Protein AF-A0A7S0VVC3-F1 (afdb_monomer_lite)

Structure (mmCIF, N/CA/C/O backbone):
data_AF-A0A7S0VVC3-F1
#
_entry.id   AF-A0A7S0VVC3-F1
#
loop_
_atom_site.group_PDB
_atom_site.id
_atom_site.type_symbol
_atom_site.label_atom_id
_atom_site.label_alt_id
_atom_site.label_comp_id
_atom_site.label_asym_id
_atom_site.label_entity_id
_atom_site.label_seq_id
_atom_site.pdbx_PDB_ins_code
_atom_site.Cartn_x
_atom_site.Cartn_y
_atom_site.Cartn_z
_atom_site.occupancy
_atom_site.B_iso_or_equiv
_atom_site.auth_seq_id
_atom_site.auth_comp_id
_atom_site.auth_asym_id
_atom_site.auth_atom_id
_atom_site.pdbx_PDB_model_num
ATOM 1 N N . ALA A 1 1 ? 4.075 -1.154 7.445 1.00 85.62 1 ALA A N 1
ATOM 2 C CA . ALA A 1 1 ? 3.299 -2.174 6.706 1.00 85.62 1 ALA A CA 1
ATOM 3 C C . ALA A 1 1 ? 3.634 -2.077 5.225 1.00 85.62 1 ALA A C 1
ATOM 5 O O . ALA A 1 1 ? 3.969 -0.985 4.791 1.00 85.62 1 ALA A O 1
ATOM 6 N N . TYR A 1 2 ? 3.551 -3.158 4.447 1.00 91.44 2 TYR A N 1
ATOM 7 C CA . TYR A 1 2 ? 3.540 -3.030 2.983 1.00 91.44 2 TYR A CA 1
ATOM 8 C C . TYR A 1 2 ? 2.117 -2.742 2.507 1.00 91.44 2 TYR A C 1
ATOM 10 O O . TYR A 1 2 ? 1.162 -3.221 3.116 1.00 91.44 2 TYR A O 1
ATOM 18 N N . ALA A 1 3 ? 1.975 -2.004 1.409 1.00 94.31 3 ALA A N 1
ATOM 19 C CA . ALA A 1 3 ? 0.682 -1.657 0.826 1.00 94.31 3 ALA A CA 1
ATOM 20 C C . ALA A 1 3 ? -0.140 -2.882 0.381 1.00 94.31 3 ALA A C 1
ATOM 22 O O . ALA A 1 3 ? -1.354 -2.798 0.277 1.00 94.31 3 ALA A O 1
ATOM 23 N N . ARG A 1 4 ? 0.477 -4.055 0.198 1.00 93.75 4 ARG A N 1
ATOM 24 C CA . ARG A 1 4 ? -0.252 -5.315 -0.041 1.00 93.75 4 ARG A CA 1
ATOM 25 C C . ARG A 1 4 ? -1.008 -5.857 1.185 1.00 93.75 4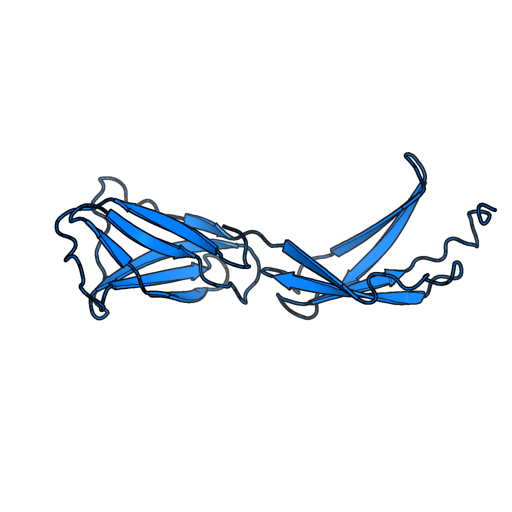 ARG A C 1
ATOM 27 O O . ARG A 1 4 ? -1.708 -6.856 1.071 1.00 93.75 4 ARG A O 1
ATOM 34 N N . GLY A 1 5 ? -0.834 -5.245 2.358 1.00 92.19 5 GLY A N 1
ATOM 35 C CA . GLY A 1 5 ? -1.390 -5.723 3.623 1.00 92.19 5 GLY A CA 1
ATOM 36 C C . GLY A 1 5 ? -0.668 -6.958 4.174 1.00 92.19 5 GLY A C 1
ATOM 37 O O . GLY A 1 5 ? 0.514 -7.192 3.896 1.00 92.19 5 GLY A O 1
ATOM 38 N N . GLY A 1 6 ? -1.384 -7.740 4.985 1.00 85.00 6 GLY A N 1
ATOM 39 C CA . GLY A 1 6 ? -0.929 -9.049 5.476 1.00 85.00 6 GLY A CA 1
ATOM 40 C C . GLY A 1 6 ? -0.057 -9.020 6.734 1.00 85.00 6 GLY A C 1
ATOM 41 O O . GLY A 1 6 ? 0.574 -10.025 7.054 1.00 85.00 6 GLY A O 1
ATOM 42 N N . ILE A 1 7 ? -0.007 -7.889 7.441 1.00 90.50 7 ILE A N 1
ATOM 43 C CA . ILE A 1 7 ? 0.537 -7.829 8.801 1.00 90.50 7 ILE A CA 1
ATOM 44 C C . ILE A 1 7 ? -0.585 -7.503 9.778 1.00 90.50 7 ILE A C 1
ATOM 46 O O . ILE A 1 7 ? -1.427 -6.663 9.467 1.00 90.50 7 ILE A O 1
ATOM 50 N N . ASP A 1 8 ? -0.559 -8.108 10.958 1.00 93.44 8 ASP A N 1
ATOM 51 C CA . ASP A 1 8 ? -1.463 -7.738 12.043 1.00 93.44 8 ASP A CA 1
ATOM 52 C C . ASP A 1 8 ? -0.784 -6.705 12.936 1.00 93.44 8 ASP A C 1
ATOM 54 O O . ASP A 1 8 ? 0.317 -6.924 13.448 1.00 93.44 8 ASP A O 1
ATOM 58 N N . LEU A 1 9 ? -1.438 -5.560 13.112 1.00 92.12 9 LEU A N 1
ATOM 59 C CA . LEU A 1 9 ? -1.052 -4.593 14.126 1.00 92.12 9 LEU A CA 1
ATOM 60 C C . LEU A 1 9 ? -1.692 -4.991 15.449 1.00 92.12 9 LEU A C 1
ATOM 62 O O . LEU A 1 9 ? -2.908 -5.149 15.539 1.00 92.12 9 LEU A O 1
ATOM 66 N N . THR A 1 10 ? -0.868 -5.118 16.480 1.00 93.50 10 THR A N 1
ATOM 67 C CA . THR A 1 10 ? -1.339 -5.378 17.838 1.00 93.50 10 THR A CA 1
ATOM 68 C C . THR A 1 10 ? -1.680 -4.060 18.517 1.00 93.50 10 THR A C 1
ATOM 70 O O . THR A 1 10 ? -0.807 -3.214 18.708 1.00 93.50 10 THR A O 1
ATOM 73 N N . VAL A 1 11 ? -2.940 -3.902 18.908 1.00 91.81 11 VAL A N 1
ATOM 74 C CA . VAL A 1 11 ? -3.417 -2.803 19.744 1.00 91.81 11 VAL A CA 1
ATOM 75 C C . VAL A 1 11 ? -3.557 -3.320 21.171 1.00 91.81 11 VAL A C 1
ATOM 77 O O . VAL A 1 11 ? -4.375 -4.199 21.442 1.00 91.81 11 VAL A O 1
ATOM 80 N N . SER A 1 12 ? -2.750 -2.771 22.075 1.00 91.44 12 SER A N 1
ATOM 81 C CA . SER A 1 12 ? -2.859 -3.023 23.512 1.00 91.44 12 SER A CA 1
ATOM 82 C C . SER A 1 12 ? -3.864 -2.064 24.143 1.00 91.44 12 SER A C 1
ATOM 84 O O . SER A 1 12 ? -3.842 -0.866 23.860 1.00 91.44 12 SER A O 1
ATOM 86 N N . GLY A 1 13 ? -4.734 -2.586 24.998 1.00 90.56 13 GLY A N 1
ATOM 87 C CA . GLY A 1 13 ? -5.785 -1.824 25.663 1.00 90.56 13 GLY A CA 1
ATOM 88 C C . GLY A 1 13 ? -6.274 -2.508 26.935 1.00 90.56 13 GLY A C 1
ATOM 89 O O . GLY A 1 13 ? -5.532 -3.256 27.566 1.00 90.56 13 GLY A O 1
ATOM 90 N N . GLN A 1 14 ? -7.510 -2.204 27.319 1.00 90.06 14 GLN A N 1
ATOM 91 C CA . GLN A 1 14 ? -8.232 -2.796 28.446 1.00 90.06 14 GLN A CA 1
ATOM 92 C C . GLN A 1 14 ? -9.700 -2.976 28.033 1.00 90.06 14 GLN A C 1
ATOM 94 O O . GLN A 1 14 ? -10.205 -2.194 27.222 1.00 90.06 14 GLN A O 1
ATOM 99 N N . ASP A 1 15 ? -10.378 -3.967 28.615 1.00 91.19 15 ASP A N 1
ATOM 100 C CA . ASP A 1 15 ? -11.811 -4.247 28.433 1.00 91.19 15 ASP A CA 1
ATOM 101 C C . ASP A 1 15 ? -12.263 -4.460 26.971 1.00 91.19 15 ASP A C 1
ATOM 103 O O . ASP A 1 15 ? -13.394 -4.140 26.593 1.00 91.19 15 ASP A O 1
ATOM 107 N N . PHE A 1 16 ? -11.411 -5.037 26.119 1.00 94.00 16 PHE A N 1
ATOM 108 C CA . PHE A 1 16 ? -11.867 -5.504 24.811 1.00 94.00 16 PHE A CA 1
ATOM 109 C C . PHE A 1 16 ? -12.814 -6.704 24.957 1.00 94.00 16 PHE A C 1
ATOM 111 O O . PHE A 1 16 ? -12.501 -7.710 25.596 1.00 94.00 16 PHE A O 1
ATOM 118 N N . GLU A 1 17 ? -13.986 -6.621 24.329 1.00 93.88 17 GLU A N 1
ATOM 119 C CA . GLU A 1 17 ? -14.983 -7.689 24.389 1.00 93.88 17 GLU A CA 1
ATOM 120 C C . GLU A 1 17 ? -14.604 -8.839 23.452 1.00 93.88 17 GLU A C 1
ATOM 122 O O . GLU A 1 17 ? -14.713 -8.754 22.228 1.00 93.88 17 GLU A O 1
ATOM 127 N N . VAL A 1 18 ? -14.157 -9.948 24.040 1.00 91.75 18 VAL A N 1
ATOM 128 C CA . VAL A 1 18 ? -13.790 -11.157 23.294 1.00 91.75 18 VAL A CA 1
ATOM 129 C C . VAL A 1 18 ? -14.994 -11.681 22.507 1.00 91.75 18 VAL A C 1
ATOM 131 O O . VAL A 1 18 ? -16.105 -11.755 23.027 1.00 91.75 18 VAL A O 1
ATOM 134 N N . ALA A 1 19 ? -14.753 -12.081 21.255 1.00 85.56 19 ALA A N 1
ATOM 135 C CA . ALA A 1 19 ? -15.766 -12.546 20.302 1.00 85.56 19 ALA A CA 1
ATOM 136 C C . ALA A 1 19 ? -16.820 -11.501 19.882 1.00 85.56 19 ALA A C 1
ATOM 138 O O . ALA A 1 19 ? -17.769 -11.850 19.173 1.00 85.56 19 ALA A O 1
ATOM 139 N N . ALA A 1 20 ? -16.642 -10.226 20.236 1.00 84.38 20 ALA A N 1
ATOM 140 C CA . ALA A 1 20 ? -17.406 -9.152 19.621 1.00 84.38 20 ALA A CA 1
ATOM 141 C C . ALA A 1 20 ? -16.969 -8.972 18.155 1.00 84.38 20 ALA A C 1
ATOM 143 O O . ALA A 1 20 ? -15.780 -8.899 17.842 1.00 84.38 20 ALA A O 1
ATOM 144 N N . GLY A 1 21 ? -17.943 -8.946 17.244 1.00 87.44 21 GLY A N 1
ATOM 145 C CA . GLY A 1 21 ? -17.721 -8.835 15.796 1.00 87.44 21 GLY A CA 1
ATOM 146 C C . GLY A 1 21 ? -17.833 -7.410 15.249 1.00 87.44 21 GLY A C 1
ATOM 147 O O . GLY A 1 21 ? -17.960 -7.240 14.040 1.00 87.44 21 GLY A O 1
ATOM 148 N N . ASP A 1 22 ? -17.863 -6.400 16.118 1.00 95.25 22 ASP A N 1
ATOM 149 C CA . ASP A 1 22 ? -18.147 -4.997 15.793 1.00 95.25 22 ASP A CA 1
ATOM 150 C C . ASP A 1 22 ? -16.931 -4.066 15.944 1.00 95.25 22 ASP A C 1
ATOM 152 O O . ASP A 1 22 ? -17.058 -2.849 15.769 1.00 95.25 22 ASP A O 1
ATOM 156 N N . TYR A 1 23 ? -15.749 -4.626 16.223 1.00 96.31 23 TYR A N 1
ATOM 157 C CA . TYR A 1 23 ? -14.487 -3.893 16.210 1.00 96.31 23 TYR A CA 1
ATOM 158 C C . TYR A 1 23 ? -13.993 -3.688 14.775 1.00 96.31 23 TYR A C 1
ATOM 160 O O . TYR A 1 23 ? -13.884 -4.624 13.983 1.00 96.31 23 TYR A O 1
ATOM 168 N N . THR A 1 24 ? -13.661 -2.447 14.433 1.00 96.69 24 THR A N 1
ATOM 169 C CA . THR A 1 24 ? -13.135 -2.063 13.117 1.00 96.69 24 THR A CA 1
ATOM 170 C C . THR A 1 24 ? -11.882 -1.219 13.290 1.00 96.69 24 THR A C 1
ATOM 172 O O . THR A 1 24 ? -11.836 -0.323 14.130 1.00 96.69 24 THR A O 1
ATOM 175 N N . CYS A 1 25 ? -10.873 -1.477 12.467 1.00 95.12 25 CYS A N 1
ATOM 176 C CA . CYS A 1 25 ? -9.634 -0.716 12.426 1.00 95.12 25 CYS A CA 1
ATOM 177 C C . CYS A 1 25 ? -9.644 0.155 11.169 1.00 95.12 25 CYS A C 1
ATOM 179 O O . CYS A 1 25 ? -9.722 -0.360 10.052 1.00 95.12 25 CYS A O 1
ATOM 181 N N . ARG A 1 26 ? -9.613 1.477 11.345 1.00 95.25 26 ARG A N 1
ATOM 182 C CA . ARG A 1 26 ? -9.585 2.460 10.261 1.00 95.25 26 ARG A CA 1
ATOM 183 C C . ARG A 1 26 ? -8.179 3.014 10.093 1.00 95.25 26 ARG A C 1
ATOM 185 O O . ARG A 1 26 ? -7.559 3.454 11.054 1.00 95.25 26 ARG A O 1
ATOM 192 N N . PHE A 1 27 ? -7.718 3.020 8.854 1.00 95.00 27 PHE A N 1
ATOM 193 C CA . PHE A 1 27 ? -6.404 3.481 8.437 1.00 95.00 27 PHE A CA 1
ATOM 194 C C . PHE A 1 27 ? -6.584 4.681 7.529 1.00 95.00 27 PHE A C 1
ATOM 196 O O . PHE A 1 27 ? -7.176 4.521 6.467 1.00 95.00 27 PHE A O 1
ATOM 203 N N . THR A 1 28 ? -6.086 5.847 7.928 1.00 95.56 28 THR A N 1
ATOM 204 C CA . THR A 1 28 ? -6.251 7.097 7.172 1.00 95.56 28 THR A CA 1
ATOM 205 C C . THR A 1 28 ? -4.889 7.632 6.751 1.00 95.56 28 THR A C 1
ATOM 207 O O . THR A 1 28 ? -4.028 7.849 7.602 1.00 95.56 28 THR A O 1
ATOM 210 N N . GLY A 1 29 ? -4.684 7.844 5.453 1.00 95.00 29 GLY A N 1
ATOM 211 C CA . GLY A 1 29 ? -3.455 8.400 4.899 1.00 95.00 29 GLY A CA 1
ATOM 212 C C . GLY A 1 29 ? -3.261 9.851 5.329 1.00 95.00 29 GLY A C 1
ATOM 213 O O . GLY A 1 29 ? -4.166 10.669 5.188 1.00 95.00 29 GLY A O 1
ATOM 214 N N . GLU A 1 30 ? -2.079 10.187 5.838 1.00 93.44 30 GLU A N 1
ATOM 215 C CA . GLU A 1 30 ? -1.791 11.526 6.370 1.00 93.44 30 GLU A CA 1
ATOM 216 C C . GLU A 1 30 ? -1.749 12.611 5.293 1.00 93.44 30 GLU A C 1
ATOM 218 O O . GLU A 1 30 ? -2.037 13.773 5.572 1.00 93.44 30 GLU A O 1
ATOM 223 N N . VAL A 1 31 ? -1.374 12.241 4.067 1.00 91.06 31 VAL A N 1
ATOM 224 C CA . VAL A 1 31 ? -1.200 13.190 2.960 1.00 91.06 31 VAL A CA 1
ATOM 225 C C . VAL A 1 31 ? -2.485 13.315 2.152 1.00 91.06 31 VAL A C 1
ATOM 227 O O . VAL A 1 31 ? -2.912 14.414 1.811 1.00 91.06 31 VAL A O 1
ATOM 230 N N . THR A 1 32 ? -3.095 12.175 1.840 1.00 91.56 32 THR A N 1
ATOM 231 C CA . THR A 1 32 ? -4.260 12.093 0.947 1.00 91.56 32 THR A CA 1
ATOM 232 C C . THR A 1 32 ? -5.596 12.215 1.678 1.00 91.56 32 THR A C 1
ATOM 234 O O . THR A 1 32 ? -6.578 12.648 1.083 1.00 91.56 32 THR A O 1
ATOM 237 N N . GLY A 1 33 ? -5.652 11.839 2.960 1.00 93.38 33 GLY A N 1
ATOM 238 C CA . GLY A 1 33 ? -6.906 11.666 3.696 1.00 93.38 33 GLY A CA 1
ATOM 239 C C . GLY A 1 33 ? -7.702 10.423 3.282 1.00 93.38 33 GLY A C 1
ATOM 240 O O . GLY A 1 33 ? -8.762 10.168 3.854 1.00 93.38 33 GLY A O 1
ATOM 241 N N . ASP A 1 34 ? -7.198 9.642 2.321 1.00 94.75 34 ASP A N 1
ATOM 242 C CA . ASP A 1 34 ? -7.812 8.392 1.893 1.00 94.75 34 ASP A CA 1
ATOM 243 C C . ASP A 1 34 ? -7.829 7.390 3.043 1.00 94.75 34 ASP A C 1
ATOM 245 O O . ASP A 1 34 ? -6.898 7.338 3.850 1.00 94.75 34 ASP A O 1
ATOM 249 N N . ALA A 1 35 ? -8.883 6.579 3.121 1.00 95.25 35 ALA A N 1
ATOM 250 C CA . ALA A 1 35 ? -9.044 5.638 4.216 1.00 95.25 35 ALA A CA 1
ATOM 251 C C . ALA A 1 35 ? -9.405 4.228 3.752 1.00 95.25 35 ALA A C 1
ATOM 253 O O . ALA A 1 35 ? -10.180 4.030 2.817 1.00 95.25 35 ALA A O 1
ATOM 254 N N . ALA A 1 36 ? -8.880 3.241 4.473 1.00 95.56 36 ALA A N 1
ATOM 255 C CA . ALA A 1 36 ? -9.250 1.839 4.356 1.00 95.56 36 ALA A CA 1
ATOM 256 C C . ALA A 1 36 ? -9.617 1.287 5.736 1.00 95.56 36 ALA A C 1
ATOM 258 O O . ALA A 1 36 ? -9.128 1.761 6.762 1.00 95.56 36 ALA A O 1
ATOM 259 N N . THR A 1 37 ? -10.497 0.290 5.773 1.00 95.69 37 THR A N 1
ATOM 260 C CA . THR A 1 37 ? -10.951 -0.330 7.023 1.00 95.69 37 THR A CA 1
ATOM 261 C C . THR A 1 37 ? -10.786 -1.840 6.971 1.00 95.69 37 THR A C 1
ATOM 263 O O . THR A 1 37 ? -10.915 -2.451 5.910 1.00 95.69 37 THR A O 1
ATOM 266 N N . THR A 1 38 ? -10.497 -2.441 8.120 1.00 96.06 38 THR A N 1
ATOM 267 C CA . THR A 1 38 ? -10.471 -3.894 8.309 1.00 96.06 38 THR A CA 1
ATOM 268 C C . THR A 1 38 ? -11.228 -4.272 9.574 1.00 96.06 38 THR A C 1
ATOM 270 O O . THR A 1 38 ? -11.368 -3.467 10.497 1.00 96.06 38 THR A O 1
ATOM 273 N N . ALA A 1 39 ? -11.736 -5.503 9.616 1.00 96.25 39 ALA A N 1
ATOM 274 C CA . ALA A 1 39 ? -12.312 -6.051 10.834 1.00 96.25 39 ALA A CA 1
ATOM 275 C C . ALA A 1 39 ? -11.201 -6.272 11.869 1.00 96.25 39 ALA A C 1
ATOM 277 O O . ALA A 1 39 ? -10.196 -6.925 11.577 1.00 96.25 39 ALA A O 1
ATOM 278 N N . GLY A 1 40 ? -11.391 -5.728 13.068 1.00 95.62 40 GLY A N 1
ATOM 279 C CA . GLY A 1 40 ? -10.529 -5.998 14.208 1.00 95.62 40 GLY A CA 1
ATOM 280 C C . GLY A 1 40 ? -10.927 -7.315 14.871 1.00 95.62 40 GLY A C 1
ATOM 281 O O . GLY A 1 40 ? -12.110 -7.622 14.984 1.00 95.62 40 GLY A O 1
ATOM 282 N N . THR A 1 41 ? -9.951 -8.103 15.316 1.00 95.69 41 THR A N 1
ATOM 283 C CA . THR A 1 41 ? -10.199 -9.363 16.032 1.00 95.69 41 THR A CA 1
ATOM 284 C C . THR A 1 41 ? -9.694 -9.253 17.460 1.00 95.69 41 THR A C 1
ATOM 286 O O . THR A 1 41 ? -8.491 -9.122 17.688 1.00 95.69 41 THR A O 1
ATOM 289 N N . VAL A 1 42 ? -10.602 -9.307 18.434 1.00 96.44 42 VAL A N 1
ATOM 290 C CA . VAL A 1 42 ? -10.231 -9.311 19.854 1.00 96.44 42 VAL A CA 1
ATOM 291 C C . VAL A 1 42 ? -9.638 -10.671 20.207 1.00 96.44 42 VAL A C 1
ATOM 293 O O . VAL A 1 42 ? -10.314 -11.696 20.102 1.00 96.44 42 VAL A O 1
ATOM 296 N N . ARG A 1 43 ? -8.369 -10.683 20.617 1.00 95.38 43 ARG A N 1
ATOM 297 C CA . ARG A 1 43 ? -7.658 -11.895 21.042 1.00 95.38 43 ARG A CA 1
ATOM 298 C C . ARG A 1 43 ? -7.940 -12.215 22.511 1.00 95.38 43 ARG A C 1
ATOM 300 O O . ARG A 1 43 ? -8.168 -13.372 22.851 1.00 95.38 43 ARG A O 1
ATOM 307 N N . ASP A 1 44 ? -7.913 -11.192 23.354 1.00 95.06 44 ASP A N 1
ATOM 308 C CA . ASP A 1 44 ? -8.188 -11.230 24.791 1.00 95.06 44 ASP A CA 1
ATOM 309 C C . ASP A 1 44 ? -8.598 -9.822 25.261 1.00 95.06 44 ASP A C 1
ATOM 311 O O . ASP A 1 44 ? -8.646 -8.894 24.453 1.00 95.06 44 ASP A O 1
ATOM 315 N N . ALA A 1 45 ? -8.916 -9.662 26.549 1.00 94.31 45 ALA A N 1
ATOM 316 C CA . ALA A 1 45 ? -9.412 -8.398 27.104 1.00 94.31 45 ALA A CA 1
ATOM 317 C C . ALA A 1 45 ? -8.435 -7.216 26.945 1.00 94.31 45 ALA A C 1
ATOM 319 O O . ALA A 1 45 ? -8.868 -6.066 26.991 1.00 94.31 45 ALA A O 1
ATOM 320 N N . ASP A 1 46 ? -7.151 -7.486 26.699 1.00 94.69 46 ASP A N 1
ATOM 321 C CA . ASP A 1 46 ? -6.106 -6.466 26.601 1.00 94.69 46 ASP A CA 1
ATOM 322 C C . ASP A 1 46 ? -5.529 -6.340 25.183 1.00 94.69 46 ASP A C 1
ATOM 324 O O . ASP A 1 46 ? -4.713 -5.453 24.919 1.00 94.69 46 ASP A O 1
ATOM 328 N N . THR A 1 47 ? -5.943 -7.206 24.252 1.00 94.88 47 THR A N 1
ATOM 329 C CA . THR A 1 47 ? -5.331 -7.323 22.927 1.00 94.88 47 THR A CA 1
ATOM 330 C C . THR A 1 47 ? -6.363 -7.357 21.802 1.00 94.88 47 THR A C 1
ATOM 332 O O . THR A 1 47 ? -7.117 -8.321 21.647 1.00 94.88 47 THR A O 1
ATOM 335 N N . LEU A 1 48 ? -6.305 -6.352 20.926 1.00 95.19 48 LEU A N 1
ATOM 336 C CA . LEU A 1 48 ? -7.028 -6.300 19.656 1.00 95.19 48 LEU A CA 1
ATOM 337 C C . LEU A 1 48 ? -6.039 -6.419 18.489 1.00 95.19 48 LEU A C 1
ATOM 339 O O . LEU A 1 48 ? -5.040 -5.705 18.428 1.00 95.19 48 LEU A O 1
ATOM 343 N N . LEU A 1 49 ? -6.321 -7.310 17.543 1.00 95.69 49 LEU A N 1
ATOM 344 C CA . LEU A 1 49 ? -5.565 -7.436 16.300 1.00 95.69 49 LEU A CA 1
ATOM 345 C C . LEU A 1 49 ? -6.248 -6.632 15.196 1.00 95.69 49 LEU A C 1
ATOM 347 O O . LEU A 1 49 ? -7.430 -6.831 14.919 1.00 95.69 49 LEU A O 1
ATOM 351 N N . CYS A 1 50 ? -5.487 -5.752 14.555 1.00 94.88 50 CYS A N 1
ATOM 352 C CA . CYS A 1 50 ? -5.903 -4.934 13.426 1.00 94.88 50 CYS A CA 1
ATOM 353 C C . CYS A 1 50 ? -5.107 -5.333 12.178 1.00 94.88 50 CYS A C 1
ATOM 355 O O . CYS A 1 50 ? -3.987 -4.839 11.993 1.00 94.88 50 CYS A O 1
ATOM 357 N N . PRO A 1 51 ? -5.651 -6.194 11.302 1.00 95.44 51 PRO A N 1
ATOM 358 C CA . PRO A 1 51 ? -5.001 -6.528 10.044 1.00 95.44 51 PRO A CA 1
ATOM 359 C C . PRO A 1 51 ? -4.791 -5.267 9.206 1.00 95.44 51 PRO A C 1
ATOM 361 O O . PRO A 1 51 ? -5.724 -4.487 8.999 1.00 95.44 51 PRO A O 1
ATOM 364 N N . ALA A 1 52 ? -3.576 -5.053 8.711 1.00 93.62 52 ALA A N 1
ATOM 365 C CA . ALA A 1 52 ? -3.292 -3.970 7.783 1.00 93.62 52 ALA A CA 1
ATOM 366 C C . ALA A 1 52 ? -4.028 -4.230 6.453 1.00 93.62 52 ALA A C 1
ATOM 368 O O . ALA A 1 52 ? -3.899 -5.328 5.894 1.00 93.62 52 ALA A O 1
ATOM 369 N N . PRO A 1 53 ? -4.779 -3.247 5.926 1.00 94.94 53 PRO A N 1
ATOM 370 C CA . PRO A 1 53 ? -5.548 -3.411 4.703 1.00 94.94 53 PRO A CA 1
ATOM 371 C C . PRO A 1 53 ? -4.630 -3.563 3.493 1.00 94.94 53 PRO A C 1
ATOM 373 O O . PRO A 1 53 ? -3.478 -3.121 3.497 1.00 94.94 53 PRO A O 1
ATOM 376 N N . VAL A 1 54 ? -5.191 -4.103 2.412 1.00 93.94 54 VAL A N 1
ATOM 377 C CA . VAL A 1 54 ? -4.666 -3.816 1.076 1.00 93.94 54 VAL A CA 1
ATOM 378 C C . VAL A 1 54 ? -4.887 -2.326 0.813 1.00 93.94 54 VAL A C 1
ATOM 380 O O . VAL A 1 54 ? -6.012 -1.832 0.858 1.00 93.94 54 VAL A O 1
ATOM 383 N N . TRP A 1 55 ? -3.803 -1.602 0.577 1.00 94.75 55 TRP A N 1
ATOM 384 C CA . TRP A 1 55 ? -3.769 -0.158 0.425 1.00 94.75 55 TRP A CA 1
ATOM 385 C C . TRP A 1 55 ? -3.737 0.212 -1.057 1.00 94.75 55 TRP A C 1
ATOM 387 O O . TRP A 1 55 ? -2.730 0.026 -1.741 1.00 94.75 55 TRP A O 1
ATOM 397 N N . ALA A 1 56 ? -4.858 0.736 -1.553 1.00 93.25 56 ALA A N 1
ATOM 398 C CA . ALA A 1 56 ? -5.045 1.092 -2.959 1.00 93.25 56 ALA A CA 1
ATOM 399 C C . ALA A 1 56 ? -4.571 2.518 -3.305 1.00 93.25 56 ALA A C 1
ATOM 401 O O . ALA A 1 56 ? -4.846 3.014 -4.395 1.00 93.25 56 ALA A O 1
ATOM 402 N N . PHE A 1 57 ? -3.861 3.189 -2.399 1.00 94.81 57 PHE A N 1
ATOM 403 C CA . PHE A 1 57 ? -3.398 4.572 -2.556 1.00 94.81 57 PHE A CA 1
ATOM 404 C C . PHE A 1 57 ? -1.868 4.615 -2.539 1.00 94.81 57 PHE A C 1
ATOM 406 O O . PHE A 1 57 ? -1.256 3.614 -2.168 1.00 94.81 57 PHE A O 1
ATOM 413 N N . PRO A 1 58 ? -1.225 5.741 -2.891 1.00 96.06 58 PRO A N 1
ATOM 414 C CA . PRO A 1 58 ? 0.217 5.884 -2.746 1.00 96.06 58 PRO A CA 1
ATOM 415 C C . PRO A 1 58 ? 0.693 5.558 -1.327 1.00 96.06 58 PRO A C 1
ATOM 417 O O . PRO A 1 58 ? 0.005 5.840 -0.335 1.00 96.06 58 PRO A O 1
ATOM 420 N N . GLY A 1 59 ? 1.873 4.944 -1.244 1.00 95.06 59 GLY A N 1
ATOM 421 C CA . GLY A 1 59 ? 2.550 4.653 0.011 1.00 95.06 59 GLY A CA 1
ATOM 422 C C . GLY A 1 59 ? 2.817 5.947 0.775 1.00 95.06 59 GLY A C 1
ATOM 423 O O . GLY A 1 59 ? 3.393 6.891 0.241 1.00 95.06 59 GLY A O 1
ATOM 424 N N . GLN A 1 60 ? 2.357 6.002 2.019 1.00 95.06 60 GLN A N 1
ATOM 425 C CA . GLN A 1 60 ? 2.390 7.197 2.859 1.00 95.06 60 GLN A CA 1
ATOM 426 C C . GLN A 1 60 ? 2.315 6.801 4.339 1.00 95.06 60 GLN A C 1
ATOM 428 O O . GLN A 1 60 ? 2.106 5.630 4.670 1.00 95.06 60 GLN A O 1
ATOM 433 N N . GLY A 1 61 ? 2.492 7.767 5.243 1.00 94.31 61 GLY A N 1
ATOM 434 C CA . GLY A 1 61 ? 2.138 7.580 6.650 1.00 94.31 61 GLY A CA 1
ATOM 435 C C . GLY A 1 61 ? 0.627 7.395 6.796 1.00 94.31 61 GLY A C 1
ATOM 436 O O . GLY A 1 61 ? -0.145 8.083 6.127 1.00 94.31 61 GLY A O 1
ATOM 437 N N . ALA A 1 62 ? 0.201 6.450 7.632 1.00 94.38 62 ALA A N 1
ATOM 438 C CA . ALA A 1 62 ? -1.207 6.212 7.924 1.00 94.38 62 ALA A CA 1
ATOM 439 C C . ALA A 1 62 ? -1.465 6.246 9.429 1.00 94.38 62 ALA A C 1
ATOM 441 O O . ALA A 1 62 ? -0.739 5.616 10.201 1.00 94.38 62 ALA A O 1
ATOM 442 N N . ALA A 1 63 ? -2.514 6.961 9.829 1.00 92.75 63 ALA A N 1
ATOM 443 C CA . ALA A 1 63 ? -3.020 6.986 11.192 1.00 92.75 63 ALA A CA 1
ATOM 444 C C . ALA A 1 63 ? -3.993 5.822 11.425 1.00 92.75 63 ALA A C 1
ATOM 446 O O . ALA A 1 63 ? -4.864 5.568 10.590 1.00 92.75 63 ALA A O 1
ATOM 447 N N . LEU A 1 64 ? -3.858 5.143 12.566 1.00 92.06 64 LEU A N 1
ATOM 448 C CA . LEU A 1 64 ? -4.779 4.093 13.007 1.00 92.06 64 LEU A CA 1
ATOM 449 C C . LEU A 1 64 ? -5.835 4.653 13.970 1.00 92.06 64 LEU A C 1
ATOM 451 O O . LEU A 1 64 ? -5.509 5.290 14.971 1.00 92.06 64 LEU A O 1
ATOM 455 N N . GLU A 1 65 ? -7.100 4.341 13.708 1.00 92.31 65 GLU A N 1
ATOM 456 C CA . GLU A 1 65 ? -8.221 4.544 14.622 1.00 92.31 65 GLU A CA 1
ATOM 457 C C . GLU A 1 65 ? -8.946 3.221 14.867 1.00 92.31 65 GLU A C 1
ATOM 459 O O . GLU A 1 65 ? -9.228 2.471 13.933 1.00 92.31 65 GLU A O 1
ATOM 464 N N . VAL A 1 66 ? -9.283 2.950 16.127 1.00 93.00 66 VAL A N 1
ATOM 465 C CA . VAL A 1 66 ? -10.093 1.791 16.510 1.00 93.00 66 VAL A CA 1
ATOM 466 C C . VAL A 1 66 ? -11.526 2.249 16.749 1.00 93.00 66 VAL A C 1
ATOM 468 O O . VAL A 1 66 ? -11.769 3.236 17.447 1.00 93.00 66 VAL A O 1
ATOM 471 N N . LEU A 1 67 ? -12.474 1.531 16.158 1.00 94.19 67 LEU A N 1
ATOM 472 C CA . LEU A 1 67 ? -13.906 1.781 16.253 1.00 94.19 67 LEU A CA 1
ATOM 473 C C . LEU A 1 67 ? -14.597 0.555 16.857 1.00 94.19 67 LEU A C 1
ATOM 475 O O . LEU A 1 67 ? -14.230 -0.572 16.525 1.00 94.19 67 LEU A O 1
ATOM 479 N N . LYS A 1 68 ? -15.630 0.770 17.671 1.00 94.31 68 LYS A N 1
ATOM 480 C CA . LYS A 1 68 ? -16.575 -0.260 18.119 1.00 94.31 68 LYS A CA 1
ATOM 481 C C . LYS A 1 68 ? -17.985 0.184 17.763 1.00 94.31 68 LYS A C 1
ATOM 483 O O . LYS A 1 68 ? -18.397 1.261 18.174 1.00 94.31 68 LYS A O 1
ATOM 488 N N . ALA A 1 69 ? -18.697 -0.593 16.950 1.00 92.00 69 ALA A N 1
ATOM 489 C CA . ALA A 1 69 ? -20.021 -0.215 16.439 1.00 92.00 69 ALA A CA 1
ATOM 490 C C . ALA A 1 69 ? -20.069 1.202 15.803 1.00 92.00 69 ALA A C 1
ATOM 492 O O . ALA A 1 69 ? -21.107 1.857 15.801 1.00 92.00 69 ALA A O 1
ATOM 493 N N . SER A 1 70 ? -18.956 1.645 15.198 1.00 87.94 70 SER A N 1
ATOM 494 C CA . SER A 1 70 ? -18.694 2.996 14.648 1.00 87.94 70 SER A CA 1
ATOM 495 C C . SER A 1 70 ? -18.312 4.090 15.649 1.00 87.94 70 SER A C 1
ATOM 497 O O . SER A 1 70 ? -17.867 5.156 15.219 1.00 87.94 70 SER A O 1
ATOM 499 N N . ASP A 1 71 ? -18.391 3.832 16.951 1.00 90.81 71 ASP A N 1
ATOM 500 C CA . ASP A 1 71 ? -17.901 4.760 17.965 1.00 90.81 71 ASP A CA 1
ATOM 501 C C . ASP A 1 71 ? -16.384 4.649 18.108 1.00 90.81 71 ASP A C 1
ATOM 503 O O . ASP A 1 71 ? -15.815 3.557 18.166 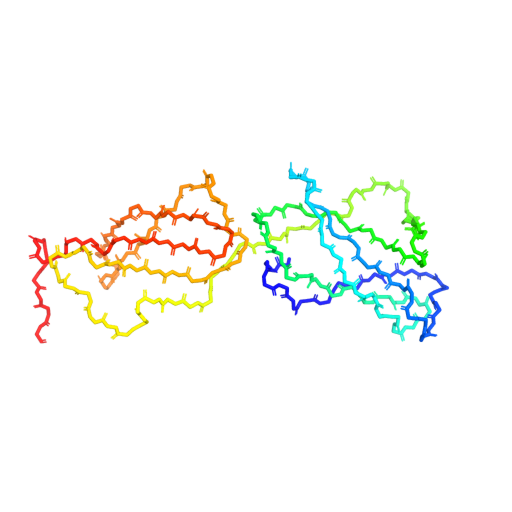1.00 90.81 71 ASP A O 1
ATOM 507 N N . ARG A 1 72 ? -15.705 5.797 18.165 1.00 89.75 72 ARG A N 1
ATOM 508 C CA . ARG A 1 72 ? -14.246 5.840 18.290 1.00 89.75 72 ARG A CA 1
ATOM 509 C C . ARG A 1 72 ? -13.813 5.464 19.703 1.00 89.75 72 ARG A C 1
ATOM 511 O O . ARG A 1 72 ? -14.185 6.128 20.667 1.00 89.75 72 ARG A O 1
ATOM 518 N N . ILE A 1 73 ? -12.939 4.466 19.800 1.00 89.25 73 ILE A N 1
ATOM 519 C CA . ILE A 1 73 ? -12.203 4.165 21.026 1.00 89.25 73 ILE A CA 1
ATOM 520 C C . ILE A 1 73 ? -10.982 5.083 21.064 1.00 89.25 73 ILE A C 1
ATOM 522 O O . ILE A 1 73 ? -10.128 5.059 20.173 1.00 89.25 73 ILE A O 1
ATOM 526 N N . PHE A 1 74 ? -10.922 5.941 22.079 1.00 82.56 74 PHE A N 1
ATOM 527 C CA . PHE A 1 74 ? -9.811 6.866 22.246 1.00 82.56 74 PHE A CA 1
ATOM 528 C C . PHE A 1 74 ? -8.604 6.152 22.841 1.00 82.56 74 PHE A C 1
ATOM 530 O O . PHE A 1 74 ? -8.711 5.418 23.819 1.00 82.56 74 PHE A O 1
ATOM 537 N N . TYR A 1 75 ? -7.440 6.417 22.259 1.00 78.12 75 TYR A N 1
ATOM 538 C CA . TYR A 1 75 ? -6.169 6.037 22.848 1.00 78.12 75 TYR A CA 1
ATOM 539 C C . TYR A 1 75 ? -5.906 6.924 24.069 1.00 78.12 75 TYR A C 1
ATOM 541 O O . TYR A 1 75 ? -5.815 8.146 23.940 1.00 78.12 75 TYR A O 1
ATOM 549 N N . VAL A 1 76 ? -5.834 6.311 25.251 1.00 70.94 76 VAL A N 1
ATOM 550 C CA . VAL A 1 76 ? -5.610 7.006 26.523 1.00 70.94 76 VAL A CA 1
ATOM 551 C C . VAL A 1 76 ? -4.135 6.878 26.892 1.00 70.94 76 VAL A C 1
ATOM 553 O O . VAL A 1 76 ? -3.757 6.060 27.720 1.00 70.94 76 VAL A O 1
ATOM 556 N N . GLU A 1 77 ? -3.288 7.690 26.268 1.00 64.06 77 GLU A N 1
ATOM 557 C CA . GLU A 1 77 ? -1.951 7.973 26.794 1.00 64.06 77 GLU A CA 1
ATOM 558 C C . GLU A 1 77 ? -1.711 9.481 26.873 1.00 64.06 77 GLU A C 1
ATOM 560 O O . GLU A 1 77 ? -2.299 10.278 26.143 1.00 64.06 77 GLU A O 1
ATOM 565 N N . GLU A 1 78 ? -0.815 9.856 27.787 1.00 52.88 78 GLU A N 1
ATOM 566 C CA . GLU A 1 78 ? -0.465 11.218 28.213 1.00 52.88 78 GLU A CA 1
ATOM 567 C C . GLU A 1 78 ? 0.086 12.112 27.081 1.00 52.88 78 GLU A C 1
ATOM 569 O O . GLU A 1 78 ? 0.252 13.321 27.240 1.00 52.88 78 GLU A O 1
ATOM 574 N N . GLN A 1 79 ? 0.326 11.539 25.900 1.00 49.94 79 GLN A N 1
ATOM 575 C CA . GLN A 1 79 ? 0.595 12.272 24.674 1.00 49.94 79 GLN A CA 1
ATOM 576 C C . GLN A 1 79 ? -0.307 11.720 23.573 1.00 49.94 79 GLN A C 1
ATOM 578 O O . GLN A 1 79 ? -0.143 10.579 23.149 1.00 49.94 79 GLN A O 1
ATOM 583 N N . THR A 1 80 ? -1.212 12.553 23.056 1.00 52.59 80 THR A N 1
ATOM 584 C CA . THR A 1 80 ? -1.890 12.372 21.764 1.00 52.59 80 THR A CA 1
ATOM 585 C C . THR A 1 80 ? -0.856 12.354 20.637 1.00 52.59 80 THR A C 1
ATOM 587 O O . THR A 1 80 ? -0.737 13.297 19.855 1.00 52.59 80 THR A O 1
ATOM 590 N N . ARG A 1 81 ? -0.036 11.307 20.573 1.00 57.59 81 ARG A N 1
ATOM 591 C CA . ARG A 1 81 ? 0.783 11.023 19.406 1.00 57.59 81 ARG A CA 1
ATOM 592 C C . ARG A 1 81 ? -0.168 10.454 18.373 1.00 57.59 81 ARG A C 1
ATOM 594 O O . ARG A 1 81 ? -0.854 9.471 18.640 1.00 57.59 81 ARG A O 1
ATOM 601 N N . ASN A 1 82 ? -0.224 11.083 17.204 1.00 64.31 82 ASN A N 1
ATOM 602 C CA . ASN A 1 82 ? -0.826 10.450 16.042 1.00 64.31 82 ASN A CA 1
ATOM 603 C C . ASN A 1 82 ? -0.072 9.132 15.832 1.00 64.31 82 ASN A C 1
ATOM 605 O O . ASN A 1 82 ? 1.095 9.151 15.434 1.00 64.31 82 ASN A O 1
ATOM 609 N N . LEU A 1 83 ? -0.711 8.013 16.190 1.00 76.75 83 LEU A N 1
ATOM 610 C CA . LEU A 1 83 ? -0.206 6.658 15.987 1.00 76.75 83 LEU A C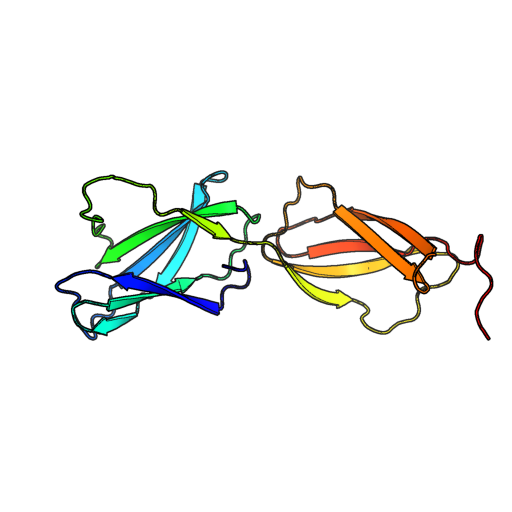A 1
ATOM 611 C C . LEU A 1 83 ? -0.139 6.424 14.485 1.00 76.75 83 LEU A C 1
ATOM 613 O O . LEU A 1 83 ? -1.100 5.992 13.851 1.00 76.75 83 LEU A O 1
ATOM 617 N N . THR A 1 84 ? 0.996 6.818 13.931 1.00 86.81 84 THR A N 1
ATOM 618 C CA . THR A 1 84 ? 1.258 6.862 12.505 1.00 86.81 84 THR A CA 1
ATOM 619 C C . THR A 1 84 ? 2.339 5.859 12.197 1.00 86.81 84 THR A C 1
ATOM 621 O O . THR A 1 84 ? 3.330 5.720 12.917 1.00 86.81 84 THR A O 1
ATOM 624 N N . PHE A 1 85 ? 2.120 5.104 11.135 1.00 88.88 85 PHE A N 1
ATOM 625 C CA . PHE A 1 85 ? 3.080 4.123 10.676 1.00 88.88 85 PHE A CA 1
ATOM 626 C C . PHE A 1 85 ? 3.188 4.193 9.154 1.00 88.88 85 PHE A C 1
ATOM 628 O O . PHE A 1 85 ? 2.213 4.518 8.473 1.00 88.88 85 PHE A O 1
ATOM 635 N N . PRO A 1 86 ? 4.365 3.890 8.590 1.00 93.00 86 PRO A N 1
ATOM 636 C CA . PRO A 1 86 ? 4.545 3.939 7.151 1.00 93.00 86 PRO A CA 1
ATOM 637 C C . PRO A 1 86 ? 3.851 2.751 6.476 1.00 93.00 86 PRO A C 1
ATOM 639 O O . PRO A 1 86 ? 4.068 1.586 6.847 1.00 93.00 86 PRO A O 1
ATOM 642 N N . ILE A 1 87 ? 3.063 3.044 5.444 1.00 93.62 87 ILE A N 1
ATOM 643 C CA . ILE A 1 87 ? 2.633 2.084 4.431 1.00 93.62 87 ILE A CA 1
ATOM 644 C C . ILE A 1 87 ? 3.591 2.202 3.245 1.00 93.62 87 ILE A C 1
ATOM 646 O O . ILE A 1 87 ? 3.641 3.222 2.564 1.00 93.62 87 ILE A O 1
ATOM 650 N N . LEU A 1 88 ? 4.383 1.158 3.023 1.00 94.25 88 LEU A N 1
ATOM 651 C CA . LEU A 1 88 ? 5.441 1.124 2.020 1.00 94.25 88 LEU A CA 1
ATOM 652 C C . LEU A 1 88 ? 4.929 0.560 0.698 1.00 94.25 88 LEU A C 1
ATOM 654 O O . LEU A 1 88 ? 4.246 -0.469 0.678 1.00 94.25 88 LEU A O 1
ATOM 658 N N . ALA A 1 89 ? 5.321 1.211 -0.394 1.00 94.50 89 ALA A N 1
ATOM 659 C CA . ALA A 1 89 ? 5.112 0.705 -1.739 1.00 94.50 89 ALA A CA 1
ATOM 660 C C . ALA A 1 89 ? 5.927 -0.573 -1.992 1.00 94.50 89 ALA A C 1
ATOM 662 O O . ALA A 1 89 ? 6.977 -0.793 -1.384 1.00 94.50 89 ALA A O 1
ATOM 663 N N . GLY A 1 90 ? 5.462 -1.399 -2.921 1.00 91.12 90 GLY A N 1
ATOM 664 C CA . GLY A 1 90 ? 6.162 -2.600 -3.360 1.00 91.12 90 GLY A CA 1
ATOM 665 C C . GLY A 1 90 ? 5.598 -3.127 -4.672 1.00 91.12 90 GLY A C 1
ATOM 666 O O . GLY A 1 90 ? 4.550 -2.675 -5.124 1.00 91.12 90 GLY A O 1
ATOM 667 N N . TRP A 1 91 ? 6.292 -4.083 -5.280 1.00 90.12 91 TRP A N 1
ATOM 668 C CA . TRP A 1 91 ? 5.854 -4.783 -6.485 1.00 90.12 91 TRP A CA 1
ATOM 669 C C . TRP A 1 91 ? 5.968 -6.295 -6.272 1.00 90.12 91 TRP A C 1
ATOM 671 O O . TRP A 1 91 ? 6.825 -6.739 -5.508 1.00 90.12 91 TRP A O 1
ATOM 681 N N . ASP A 1 92 ? 5.094 -7.064 -6.921 1.00 86.12 92 ASP A N 1
ATOM 682 C CA . ASP A 1 92 ? 4.991 -8.517 -6.722 1.00 86.12 92 ASP A CA 1
ATOM 683 C C . ASP A 1 92 ? 5.362 -9.312 -7.981 1.00 86.12 92 ASP A C 1
ATOM 685 O O . ASP A 1 92 ? 6.004 -10.358 -7.878 1.00 86.12 92 ASP A O 1
ATOM 689 N N . TRP A 1 93 ? 4.970 -8.850 -9.173 1.00 83.00 93 TRP A N 1
ATOM 690 C CA . TRP A 1 93 ? 5.239 -9.580 -10.414 1.00 83.00 93 TRP A CA 1
ATOM 691 C C . TRP A 1 93 ? 5.526 -8.656 -11.598 1.00 83.00 93 TRP A C 1
ATOM 693 O O . TRP A 1 93 ? 5.103 -7.500 -11.623 1.00 83.00 93 TRP A O 1
ATOM 703 N N . LEU A 1 94 ? 6.256 -9.200 -12.572 1.00 82.88 94 LEU A N 1
ATOM 704 C CA . LEU A 1 94 ? 6.669 -8.557 -13.819 1.00 82.88 94 LEU A CA 1
ATOM 705 C C . LEU A 1 94 ? 6.011 -9.264 -15.011 1.00 82.88 94 LEU A C 1
ATOM 707 O O . LEU A 1 94 ? 5.976 -10.490 -15.060 1.00 82.88 94 LEU A O 1
ATOM 711 N N . SER A 1 95 ? 5.539 -8.496 -15.986 1.00 76.94 95 SER A N 1
ATOM 712 C CA . SER A 1 95 ? 4.986 -8.946 -17.259 1.00 76.94 95 SER A CA 1
ATOM 713 C C . SER A 1 95 ? 5.753 -8.343 -18.435 1.00 76.94 95 SER A C 1
ATOM 715 O O . SER A 1 95 ? 5.879 -7.117 -18.493 1.00 76.94 95 SER A O 1
ATOM 717 N N . PRO A 1 96 ? 6.180 -9.153 -19.413 1.00 72.69 96 PRO A N 1
ATOM 718 C CA . PRO A 1 96 ? 6.332 -10.604 -19.325 1.00 72.69 96 PRO A CA 1
ATOM 719 C C . PRO A 1 96 ? 7.487 -10.968 -18.372 1.00 72.69 96 PRO A C 1
ATOM 721 O O . PRO A 1 96 ? 8.570 -10.397 -18.451 1.00 72.69 96 PRO A O 1
ATOM 724 N N . ALA A 1 97 ? 7.275 -11.934 -17.473 1.00 64.44 97 ALA A N 1
ATOM 725 C CA . ALA A 1 97 ? 8.281 -12.333 -16.477 1.00 64.44 97 ALA A CA 1
ATOM 726 C C . ALA A 1 97 ? 9.497 -13.064 -17.080 1.00 64.44 97 ALA A C 1
ATOM 728 O O . ALA A 1 97 ? 10.532 -13.170 -16.424 1.00 64.44 97 ALA A O 1
ATOM 729 N N . ALA A 1 98 ? 9.350 -13.626 -18.286 1.00 61.22 98 ALA A N 1
ATOM 730 C CA . ALA A 1 98 ? 10.276 -14.615 -18.839 1.00 61.22 98 ALA A CA 1
ATOM 731 C C . ALA A 1 98 ? 10.565 -14.466 -20.344 1.00 61.22 98 ALA A C 1
ATOM 733 O O . ALA A 1 98 ? 11.304 -15.285 -20.890 1.00 61.22 98 ALA A O 1
ATOM 734 N N . ASP A 1 99 ? 10.022 -13.446 -21.017 1.00 69.06 99 ASP A N 1
ATOM 735 C CA . ASP A 1 99 ? 10.283 -13.265 -22.447 1.00 69.06 99 ASP A CA 1
ATOM 736 C C . ASP A 1 99 ? 11.552 -12.430 -22.664 1.00 69.06 99 ASP A C 1
ATOM 738 O O . ASP A 1 99 ? 11.691 -11.351 -22.075 1.00 69.06 99 ASP A O 1
ATOM 742 N N . PRO A 1 100 ? 12.485 -12.885 -23.520 1.00 73.12 100 PRO A N 1
ATOM 743 C CA . PRO A 1 100 ? 13.642 -12.091 -23.899 1.00 73.12 100 PRO A CA 1
ATOM 744 C C . PRO A 1 100 ? 13.202 -10.761 -24.517 1.00 73.12 100 PRO A C 1
ATOM 746 O O . PRO A 1 100 ? 12.530 -10.726 -25.550 1.00 73.12 100 PRO A O 1
ATOM 749 N N . ALA A 1 101 ? 13.617 -9.652 -23.911 1.00 79.62 101 ALA A N 1
ATOM 750 C CA . ALA A 1 101 ? 13.484 -8.347 -24.537 1.00 79.62 101 ALA A CA 1
ATOM 751 C C . ALA A 1 101 ? 14.516 -8.219 -25.677 1.00 79.62 101 ALA A C 1
ATOM 753 O O . ALA A 1 101 ? 15.676 -8.604 -25.496 1.00 79.62 101 ALA A O 1
ATOM 754 N N . PRO A 1 102 ? 14.150 -7.662 -26.847 1.00 82.88 102 PRO A N 1
ATOM 755 C CA . PRO A 1 102 ? 15.108 -7.406 -27.912 1.00 82.88 102 PRO A CA 1
ATOM 756 C C . PRO A 1 102 ? 16.248 -6.510 -27.427 1.00 82.88 102 PRO A C 1
ATOM 758 O O . PRO A 1 102 ? 16.012 -5.475 -26.805 1.00 82.88 102 PRO A O 1
ATOM 761 N N . ALA A 1 103 ? 17.487 -6.847 -27.793 1.00 81.75 103 ALA A N 1
ATOM 762 C CA . ALA A 1 103 ? 18.650 -6.013 -27.483 1.00 81.75 103 ALA A CA 1
ATOM 763 C C . ALA A 1 103 ? 18.563 -4.614 -28.128 1.00 81.75 103 ALA A C 1
ATOM 765 O O . ALA A 1 103 ? 19.216 -3.683 -27.669 1.00 81.75 103 ALA A O 1
ATOM 766 N N . SER A 1 104 ? 17.729 -4.431 -29.157 1.00 84.31 104 SER A N 1
ATOM 767 C CA . SER A 1 104 ? 17.396 -3.115 -29.719 1.00 84.31 104 SER A CA 1
ATOM 768 C C . SER A 1 104 ? 16.595 -2.216 -28.766 1.00 84.31 104 SER A C 1
ATOM 770 O O . SER A 1 104 ? 16.420 -1.039 -29.064 1.00 84.31 104 SER A O 1
ATOM 772 N N . GLY A 1 105 ? 16.111 -2.746 -27.639 1.00 86.94 105 GLY A N 1
ATOM 773 C CA . GLY A 1 105 ? 15.232 -2.053 -26.705 1.00 86.94 105 GLY A CA 1
ATOM 774 C C . GLY A 1 105 ? 13.785 -1.970 -27.194 1.00 86.94 105 GLY A C 1
ATOM 775 O O . GLY A 1 105 ? 13.411 -2.558 -28.210 1.00 86.94 105 GLY A O 1
ATOM 776 N N . GLY A 1 106 ? 12.963 -1.233 -26.447 1.00 83.19 106 GLY A N 1
ATOM 777 C CA . GLY A 1 106 ? 11.571 -0.921 -26.777 1.00 83.19 106 GLY A CA 1
ATOM 778 C C . GLY A 1 106 ? 10.537 -1.945 -26.304 1.00 83.19 106 GLY A C 1
ATOM 779 O O . GLY A 1 106 ? 9.344 -1.678 -26.430 1.00 83.19 106 GLY A O 1
ATOM 780 N N . ALA A 1 107 ? 10.951 -3.082 -25.734 1.00 88.06 107 ALA A N 1
ATOM 781 C CA . ALA A 1 107 ? 10.006 -4.008 -25.107 1.00 88.06 107 ALA A CA 1
ATOM 782 C C . ALA A 1 107 ? 9.301 -3.326 -23.930 1.00 88.06 107 ALA A C 1
ATOM 784 O O . ALA A 1 107 ? 9.963 -2.771 -23.054 1.00 88.06 107 ALA A O 1
ATOM 785 N N . ALA A 1 108 ? 7.972 -3.373 -23.910 1.00 88.75 108 ALA A N 1
ATOM 786 C CA . ALA A 1 108 ? 7.192 -2.874 -22.789 1.00 88.75 108 ALA A CA 1
ATOM 787 C C . ALA A 1 108 ? 7.243 -3.880 -21.635 1.00 88.75 108 ALA A C 1
ATOM 789 O O . ALA A 1 108 ? 6.928 -5.055 -21.814 1.00 88.75 108 ALA A O 1
ATOM 790 N N . LEU A 1 109 ? 7.630 -3.397 -20.461 1.00 89.75 109 LEU A N 1
ATOM 791 C CA . L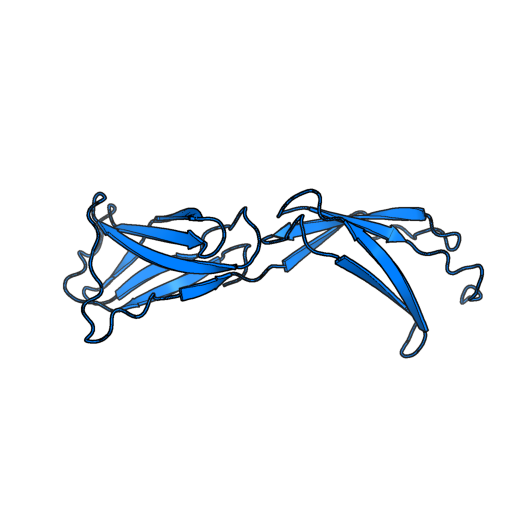EU A 1 109 ? 7.606 -4.126 -19.204 1.00 89.75 109 LEU A CA 1
ATOM 792 C C . LEU A 1 109 ? 6.534 -3.511 -18.320 1.00 89.75 109 LEU A C 1
ATOM 794 O O . LEU A 1 109 ? 6.526 -2.297 -18.123 1.00 89.75 109 LEU A O 1
ATOM 798 N N . ALA A 1 110 ? 5.657 -4.347 -17.784 1.00 91.38 110 ALA A N 1
ATOM 799 C CA . ALA A 1 110 ? 4.653 -3.964 -16.807 1.00 91.38 110 ALA A CA 1
ATOM 800 C C . ALA A 1 110 ? 4.931 -4.681 -15.485 1.00 91.38 110 ALA A C 1
ATOM 802 O O . ALA A 1 110 ? 5.295 -5.850 -15.470 1.00 91.38 110 ALA A O 1
ATOM 803 N N . PHE A 1 111 ? 4.741 -3.998 -14.371 1.00 91.19 111 PHE A N 1
ATOM 804 C CA . PHE A 1 111 ? 4.912 -4.525 -13.028 1.00 91.19 111 PHE A CA 1
ATOM 805 C C . PHE A 1 111 ? 3.609 -4.288 -12.282 1.00 91.19 111 PHE A C 1
ATOM 807 O O . PHE A 1 111 ? 3.109 -3.161 -12.276 1.00 91.19 111 PHE A O 1
ATOM 814 N N . ALA A 1 112 ? 3.076 -5.313 -11.622 1.00 92.19 112 ALA A N 1
ATOM 815 C CA . ALA A 1 112 ? 2.023 -5.065 -10.651 1.00 92.19 112 ALA A CA 1
ATOM 816 C C . ALA A 1 112 ? 2.630 -4.821 -9.280 1.00 92.19 112 ALA A C 1
ATOM 818 O O . ALA A 1 112 ? 3.537 -5.534 -8.831 1.00 92.19 112 ALA A O 1
ATOM 819 N N . GLY A 1 113 ? 2.080 -3.828 -8.605 1.00 93.00 113 GLY A N 1
ATOM 820 C CA . GLY A 1 113 ? 2.490 -3.470 -7.270 1.00 93.00 113 GLY A CA 1
ATOM 821 C C . GLY A 1 113 ? 1.361 -2.936 -6.426 1.00 93.00 113 GLY A C 1
ATOM 822 O O . GLY A 1 113 ? 0.184 -3.164 -6.691 1.00 93.00 113 GLY A O 1
ATOM 823 N N . PHE A 1 114 ? 1.762 -2.269 -5.358 1.00 94.44 114 PHE A N 1
ATOM 824 C CA . PHE A 1 114 ? 0.897 -1.701 -4.343 1.00 94.44 114 PHE A CA 1
ATOM 825 C C . PHE A 1 114 ? 1.580 -0.456 -3.807 1.00 94.44 114 PHE A C 1
ATOM 827 O O . PHE A 1 114 ? 2.804 -0.435 -3.650 1.00 94.44 114 PHE A O 1
ATOM 834 N N . GLY A 1 115 ? 0.807 0.568 -3.463 1.00 95.12 115 GLY A N 1
ATOM 835 C CA . GLY A 1 115 ? 1.379 1.777 -2.883 1.00 95.12 115 GLY A CA 1
ATOM 836 C C . GLY A 1 115 ? 2.182 2.633 -3.861 1.00 95.12 115 GLY A C 1
ATOM 837 O O . GLY A 1 115 ? 2.915 3.506 -3.406 1.00 95.12 115 GLY A O 1
ATOM 838 N N . LEU A 1 116 ? 2.101 2.394 -5.172 1.00 95.88 116 LEU A N 1
ATOM 839 C CA . LEU A 1 116 ? 2.808 3.222 -6.148 1.00 95.88 116 LEU A CA 1
ATOM 840 C C . LEU A 1 116 ? 2.214 4.642 -6.162 1.00 95.88 116 LEU A C 1
ATOM 842 O O . LEU A 1 116 ? 1.025 4.839 -5.913 1.00 95.88 116 LEU A O 1
ATOM 846 N N . ASP A 1 117 ? 3.053 5.637 -6.415 1.00 95.12 117 ASP A N 1
ATOM 847 C CA . ASP A 1 117 ? 2.676 7.043 -6.478 1.00 95.12 117 ASP A CA 1
ATOM 848 C C . ASP A 1 117 ? 2.696 7.509 -7.940 1.00 95.12 117 ASP A C 1
ATOM 850 O O . ASP A 1 117 ? 3.778 7.665 -8.507 1.00 95.12 117 ASP A O 1
ATOM 854 N N . PRO A 1 118 ? 1.535 7.774 -8.567 1.00 94.12 118 PRO A N 1
ATOM 855 C CA . PRO A 1 118 ? 1.481 8.270 -9.942 1.00 94.12 118 PRO A CA 1
ATOM 856 C C . PRO A 1 118 ? 2.192 9.610 -10.174 1.00 94.12 118 PRO A C 1
ATOM 858 O O . PRO A 1 118 ? 2.493 9.949 -11.319 1.00 94.12 118 PRO A O 1
ATOM 861 N N . ALA A 1 119 ? 2.457 10.382 -9.115 1.00 93.19 119 ALA A N 1
ATOM 862 C CA . ALA A 1 119 ? 3.213 11.628 -9.189 1.00 93.19 119 ALA A CA 1
ATOM 863 C C . ALA A 1 119 ? 4.733 11.426 -9.036 1.00 93.19 119 ALA A C 1
ATOM 865 O O . ALA A 1 119 ? 5.503 12.356 -9.294 1.00 93.19 119 ALA A O 1
ATOM 866 N N . ALA A 1 120 ? 5.184 10.234 -8.632 1.00 93.75 120 ALA A N 1
ATOM 867 C CA . ALA A 1 120 ? 6.597 9.939 -8.451 1.00 93.75 120 ALA A CA 1
ATOM 868 C C . ALA A 1 120 ? 7.303 9.617 -9.775 1.00 93.75 120 ALA A C 1
ATOM 870 O O . ALA A 1 120 ? 6.736 9.072 -10.724 1.00 93.75 120 ALA A O 1
ATOM 871 N N . GLN A 1 121 ? 8.598 9.928 -9.819 1.00 94.19 121 GLN A N 1
ATOM 872 C CA . GLN A 1 121 ? 9.470 9.549 -10.924 1.00 94.19 121 GLN A CA 1
ATOM 873 C C . GLN A 1 121 ? 10.094 8.186 -10.638 1.00 94.19 121 GLN A C 1
ATOM 875 O O . GLN A 1 121 ? 10.903 8.044 -9.720 1.00 94.19 121 GLN A O 1
ATOM 880 N N . TYR A 1 122 ? 9.739 7.193 -11.448 1.00 94.56 122 TYR A N 1
ATOM 881 C CA . TYR A 1 122 ? 10.319 5.859 -11.365 1.00 94.56 122 TYR A CA 1
ATOM 882 C C . TYR A 1 122 ? 11.467 5.691 -12.355 1.00 94.56 122 TYR A C 1
ATOM 884 O O . TYR A 1 122 ? 11.507 6.316 -13.418 1.00 94.56 122 TYR A O 1
ATOM 892 N N . LEU A 1 123 ? 12.390 4.795 -12.015 1.00 93.88 123 LEU A N 1
ATOM 893 C CA . LEU A 1 123 ? 13.500 4.406 -12.870 1.00 93.88 123 LEU A CA 1
ATOM 894 C C . LEU A 1 123 ? 13.601 2.883 -12.883 1.00 93.88 123 LEU A C 1
ATOM 896 O O . LEU A 1 123 ? 13.815 2.268 -11.839 1.00 93.88 123 LEU A O 1
ATOM 900 N N . CYS A 1 124 ? 13.482 2.280 -14.061 1.00 91.50 124 CYS A N 1
ATOM 901 C CA . CYS A 1 124 ? 13.839 0.881 -14.234 1.00 91.50 124 CYS A CA 1
ATOM 902 C C . CYS A 1 124 ? 15.334 0.784 -14.504 1.00 91.50 124 CYS A C 1
ATOM 904 O O . CYS A 1 124 ? 15.843 1.414 -15.431 1.00 91.50 124 CYS A O 1
ATOM 906 N N . VAL A 1 125 ? 16.030 0.003 -13.680 1.00 91.12 125 VAL A N 1
ATOM 907 C CA . VAL A 1 125 ? 17.472 -0.220 -13.780 1.00 91.12 125 VAL A CA 1
ATOM 908 C C . VAL A 1 125 ? 17.707 -1.660 -14.206 1.00 91.12 125 VAL A C 1
ATOM 910 O O . VAL A 1 125 ? 17.249 -2.598 -13.562 1.00 91.12 125 VAL A O 1
ATOM 913 N N . PHE A 1 126 ? 18.429 -1.811 -15.304 1.00 87.75 126 PHE A N 1
ATOM 914 C CA . PHE A 1 126 ? 18.777 -3.073 -15.930 1.00 87.75 126 PHE A CA 1
ATOM 915 C C . PHE A 1 126 ? 20.273 -3.280 -15.728 1.00 87.75 126 PHE A C 1
ATOM 917 O O . PHE A 1 126 ? 21.043 -2.358 -16.002 1.00 87.75 126 PHE A O 1
ATOM 924 N N . THR A 1 127 ? 20.692 -4.455 -15.265 1.00 86.75 127 THR A N 1
ATOM 925 C CA . THR A 1 127 ? 22.090 -4.712 -14.894 1.00 86.75 127 THR A CA 1
ATOM 926 C C . THR A 1 127 ? 22.647 -5.938 -15.616 1.00 86.75 127 THR A C 1
ATOM 928 O O . THR A 1 127 ? 21.975 -6.965 -15.729 1.00 86.75 127 THR A O 1
ATOM 931 N N . ARG A 1 128 ? 23.872 -5.833 -16.147 1.00 80.88 128 ARG A N 1
ATOM 932 C CA . ARG A 1 128 ? 24.654 -6.951 -16.693 1.00 80.88 128 ARG A CA 1
ATOM 933 C C . ARG A 1 128 ? 25.939 -7.084 -15.889 1.00 80.88 128 ARG A C 1
ATOM 935 O O . ARG A 1 128 ? 26.859 -6.276 -15.996 1.00 80.88 128 ARG A O 1
ATOM 942 N N . GLY A 1 129 ? 26.000 -8.107 -15.044 1.00 81.38 129 GLY A N 1
ATOM 943 C CA . GLY A 1 129 ? 27.110 -8.242 -14.104 1.00 81.38 129 GLY A CA 1
ATOM 944 C C . GLY A 1 129 ? 27.209 -7.047 -13.134 1.00 81.38 129 GLY A C 1
ATOM 945 O O . GLY A 1 129 ? 26.217 -6.361 -12.890 1.00 81.38 129 GLY A O 1
ATOM 946 N N . PRO A 1 130 ? 28.388 -6.805 -12.535 1.00 77.31 130 PRO A N 1
ATOM 947 C CA . PRO A 1 130 ? 28.530 -5.847 -11.436 1.00 77.31 130 PRO A CA 1
ATOM 948 C C . PRO A 1 130 ? 28.710 -4.381 -11.862 1.00 77.31 130 PRO A C 1
ATOM 950 O O . PRO A 1 130 ? 28.653 -3.504 -11.004 1.00 77.31 130 PRO A O 1
ATOM 953 N N . LEU A 1 131 ? 28.990 -4.105 -13.141 1.00 74.69 131 LEU A N 1
ATOM 954 C CA . LEU A 1 131 ? 29.462 -2.785 -13.589 1.00 74.69 131 LEU A CA 1
ATOM 955 C C . LEU A 1 131 ? 28.622 -2.154 -14.700 1.00 74.69 131 LEU A C 1
ATOM 957 O O . LEU A 1 131 ? 28.739 -0.952 -14.929 1.00 74.69 131 LEU A O 1
ATOM 961 N N . GLU A 1 132 ? 27.795 -2.928 -15.396 1.00 82.56 132 GLU A N 1
ATOM 962 C CA . GLU A 1 132 ? 27.056 -2.425 -16.547 1.00 82.56 132 GLU A CA 1
ATOM 963 C C . GLU A 1 132 ? 25.593 -2.237 -16.181 1.00 82.56 132 GLU A C 1
ATOM 965 O O . GLU A 1 132 ? 24.853 -3.200 -15.990 1.00 82.56 132 GLU A O 1
ATOM 970 N N . ASN A 1 133 ? 25.185 -0.974 -16.103 1.00 88.06 133 ASN A N 1
ATOM 971 C CA . ASN A 1 133 ? 23.812 -0.595 -15.829 1.00 88.06 133 ASN A CA 1
ATOM 972 C C . ASN A 1 133 ? 23.275 0.229 -16.995 1.00 88.06 133 ASN A C 1
ATOM 974 O O . ASN A 1 133 ? 23.920 1.168 -17.461 1.00 88.06 133 ASN A O 1
ATOM 978 N N . ALA A 1 134 ? 22.055 -0.074 -17.410 1.00 88.44 134 ALA A N 1
ATOM 979 C CA . ALA A 1 134 ? 21.252 0.802 -18.243 1.00 88.44 134 ALA A CA 1
ATOM 980 C C . ALA A 1 134 ? 19.977 1.155 -17.490 1.00 88.44 134 ALA A C 1
ATOM 982 O O . ALA A 1 134 ? 19.530 0.412 -16.617 1.00 88.44 134 ALA A O 1
ATOM 983 N N . SER A 1 135 ? 19.366 2.280 -17.836 1.00 90.75 135 SER A N 1
ATOM 984 C CA . SER A 1 135 ? 18.109 2.667 -17.216 1.00 90.75 135 SER A CA 1
ATOM 985 C C . SER A 1 135 ? 17.127 3.241 -18.218 1.00 90.75 135 SER A C 1
ATOM 987 O O . SER A 1 135 ? 17.514 3.760 -19.266 1.00 90.75 135 SER A O 1
ATOM 989 N N . SER A 1 136 ? 15.850 3.121 -17.883 1.00 92.69 136 SER A N 1
ATOM 990 C CA . SER A 1 136 ? 14.746 3.737 -18.605 1.00 92.69 136 SER A CA 1
ATOM 991 C C . SER A 1 136 ? 13.812 4.418 -17.608 1.00 92.69 136 SER A C 1
ATOM 993 O O . SER A 1 136 ? 13.597 3.875 -16.517 1.00 92.69 136 SER A O 1
ATOM 995 N N . PRO A 1 137 ? 13.196 5.554 -17.968 1.00 94.94 137 PRO A N 1
ATOM 996 C CA . PRO A 1 137 ? 12.114 6.119 -17.175 1.00 94.94 137 PRO A CA 1
ATOM 997 C C . PRO A 1 137 ? 10.996 5.091 -16.963 1.00 94.94 137 PRO A C 1
ATOM 999 O O . PRO A 1 137 ? 10.658 4.341 -17.884 1.00 94.94 137 PRO A O 1
ATOM 1002 N N . GLY A 1 138 ? 10.451 5.062 -15.751 1.00 94.75 138 GLY A N 1
ATOM 1003 C CA . GLY A 1 138 ? 9.257 4.304 -15.405 1.00 94.75 138 GLY A CA 1
ATOM 1004 C C . GLY A 1 138 ? 8.066 5.220 -15.161 1.00 94.75 138 GLY A C 1
ATOM 1005 O O . GLY A 1 138 ? 8.221 6.350 -14.696 1.00 94.75 138 GLY A O 1
ATOM 1006 N N . THR A 1 139 ? 6.872 4.723 -15.457 1.00 95.00 139 THR A N 1
ATOM 1007 C CA . THR A 1 139 ? 5.605 5.436 -15.269 1.00 95.00 139 THR A CA 1
ATOM 1008 C C . THR A 1 139 ? 4.636 4.576 -14.480 1.00 95.00 139 THR A C 1
ATOM 1010 O O . THR A 1 139 ? 4.376 3.445 -14.884 1.00 95.00 139 THR A O 1
ATOM 1013 N N . ALA A 1 140 ? 4.080 5.105 -13.393 1.00 96.19 140 ALA A N 1
ATOM 1014 C CA . ALA A 1 140 ? 3.032 4.440 -12.627 1.00 96.19 140 ALA A CA 1
ATOM 1015 C C . ALA A 1 140 ? 1.672 5.081 -12.954 1.00 96.19 140 ALA A C 1
ATOM 1017 O O . ALA A 1 140 ? 1.355 6.133 -12.405 1.00 96.19 140 ALA A O 1
ATOM 1018 N N . PRO A 1 141 ? 0.864 4.521 -13.874 1.00 94.44 141 PRO A N 1
ATOM 1019 C CA . PRO A 1 141 ? -0.463 5.070 -14.168 1.00 94.44 141 PRO A CA 1
ATOM 1020 C C . PRO A 1 141 ? -1.441 4.944 -12.988 1.00 94.44 141 PRO A C 1
ATOM 1022 O O . PRO A 1 141 ? -2.459 5.634 -12.958 1.00 94.44 141 PRO A O 1
ATOM 1025 N N . SER A 1 142 ? -1.152 4.070 -12.023 1.00 94.19 142 SER A N 1
ATOM 1026 C CA . SER A 1 142 ? -1.963 3.842 -10.830 1.00 94.19 142 SER A CA 1
ATOM 1027 C C . SER A 1 142 ? -1.082 3.436 -9.644 1.00 94.19 142 SER A C 1
ATOM 1029 O O . SER A 1 142 ? 0.121 3.226 -9.787 1.00 94.19 142 SER A O 1
ATOM 1031 N N . SER A 1 143 ? -1.686 3.277 -8.465 1.00 94.31 143 SER A N 1
ATOM 1032 C CA . SER A 1 143 ? -1.002 2.749 -7.278 1.00 94.31 143 SER A CA 1
ATOM 1033 C C . SER A 1 143 ? -0.667 1.257 -7.360 1.00 94.31 143 SER A C 1
ATOM 1035 O O . SER A 1 143 ? 0.027 0.739 -6.478 1.00 94.31 143 SER A O 1
ATOM 1037 N N . THR A 1 144 ? -1.143 0.569 -8.402 1.00 93.69 144 THR A N 1
ATOM 1038 C CA . THR A 1 144 ? -1.015 -0.881 -8.565 1.00 93.69 144 THR A CA 1
ATOM 1039 C C . THR A 1 144 ? -0.311 -1.314 -9.845 1.00 93.69 144 THR A C 1
ATOM 1041 O O . THR A 1 144 ? -0.076 -2.507 -10.033 1.00 93.69 144 THR A O 1
ATOM 1044 N N . GLU A 1 145 ? 0.077 -0.375 -10.703 1.00 93.75 145 GLU A N 1
ATOM 1045 C CA . GLU A 1 145 ? 0.736 -0.657 -11.972 1.00 93.75 145 GLU A CA 1
ATOM 1046 C C . GLU A 1 145 ? 1.917 0.290 -12.189 1.00 93.75 145 GLU A C 1
ATOM 1048 O O . GLU A 1 145 ? 1.803 1.501 -12.006 1.00 93.75 145 GLU A O 1
ATOM 1053 N N . LEU A 1 146 ? 3.051 -0.271 -12.602 1.00 95.12 146 LEU A N 1
ATOM 1054 C CA . LEU A 1 146 ? 4.242 0.445 -13.048 1.00 95.12 146 LEU A CA 1
ATOM 1055 C C . LEU A 1 146 ? 4.637 -0.092 -14.424 1.00 95.12 146 LEU A C 1
ATOM 1057 O O . LEU A 1 146 ? 4.584 -1.293 -14.656 1.00 95.12 146 LEU A O 1
ATOM 1061 N N . GLY A 1 147 ? 5.064 0.776 -15.332 1.00 93.50 147 GLY A N 1
ATOM 1062 C CA . GLY A 1 147 ? 5.525 0.399 -16.664 1.00 93.50 147 GLY A CA 1
ATOM 1063 C C . GLY A 1 147 ? 6.873 1.019 -17.011 1.00 93.50 147 GLY A C 1
ATOM 1064 O O . GLY A 1 147 ? 7.162 2.138 -16.592 1.00 93.50 147 GLY A O 1
ATOM 1065 N N . CYS A 1 148 ? 7.683 0.311 -17.799 1.00 92.81 148 CYS A N 1
ATOM 1066 C CA . CYS A 1 148 ? 8.969 0.773 -18.324 1.00 92.81 148 CYS A CA 1
ATOM 1067 C C . CYS A 1 148 ? 9.231 0.206 -19.723 1.00 92.81 148 CYS A C 1
ATOM 1069 O O . CYS A 1 148 ? 8.771 -0.881 -20.056 1.00 92.81 148 CYS A O 1
ATOM 1071 N N . GLY A 1 149 ? 10.026 0.906 -20.532 1.00 91.44 149 GLY A N 1
ATOM 1072 C CA . GLY A 1 149 ? 10.545 0.366 -21.791 1.00 91.44 149 GLY A CA 1
ATOM 1073 C C . GLY A 1 149 ? 11.948 -0.206 -21.610 1.00 91.44 149 GLY A C 1
ATOM 1074 O O . GLY A 1 149 ? 12.816 0.483 -21.085 1.00 91.44 149 GLY A O 1
ATOM 1075 N N . ALA A 1 150 ? 12.210 -1.424 -22.080 1.00 89.38 150 ALA A N 1
ATOM 1076 C CA . ALA A 1 150 ? 13.558 -1.980 -22.078 1.00 89.38 150 ALA A CA 1
ATOM 1077 C C . ALA A 1 150 ? 14.520 -1.064 -22.869 1.00 89.38 150 ALA A C 1
ATOM 1079 O O . ALA A 1 150 ? 14.218 -0.705 -24.013 1.00 89.38 150 ALA A O 1
ATOM 1080 N N . PRO A 1 151 ? 15.669 -0.662 -22.305 1.00 88.12 151 PRO A N 1
ATOM 1081 C CA . PRO A 1 151 ? 16.64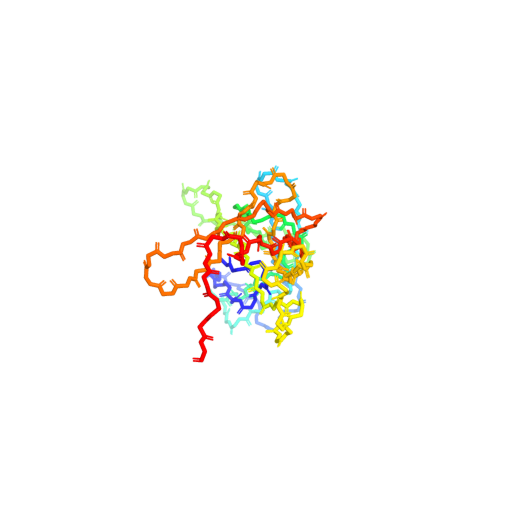4 0.170 -23.003 1.00 88.12 151 PRO A CA 1
ATOM 1082 C C . PRO A 1 151 ? 17.335 -0.595 -24.142 1.00 88.12 151 PRO A C 1
ATOM 1084 O O . PRO A 1 151 ? 17.435 -1.821 -24.126 1.00 88.12 151 PRO A O 1
ATOM 1087 N N . ALA A 1 152 ? 17.855 0.137 -25.128 1.00 86.38 152 ALA A N 1
ATOM 1088 C CA . ALA A 1 152 ? 18.633 -0.440 -26.222 1.00 86.38 152 ALA A CA 1
ATOM 1089 C C . ALA A 1 152 ? 20.041 -0.837 -25.741 1.00 86.38 152 ALA A C 1
ATOM 1091 O O . ALA A 1 152 ? 20.904 0.017 -25.542 1.00 86.38 152 ALA A O 1
ATOM 1092 N N . TRP A 1 153 ? 20.271 -2.135 -25.542 1.00 79.25 153 TRP A N 1
ATOM 1093 C CA . TRP A 1 153 ? 21.538 -2.696 -25.053 1.00 79.25 153 TRP A CA 1
ATOM 1094 C C . TRP A 1 153 ? 22.508 -3.051 -26.178 1.00 79.25 153 TRP A C 1
ATOM 1096 O O . TRP A 1 153 ? 23.702 -2.783 -26.077 1.00 79.25 153 TRP A O 1
ATOM 1106 N N . GLY A 1 154 ? 21.991 -3.580 -27.287 1.00 69.56 154 GLY A N 1
ATOM 1107 C CA . GLY A 1 154 ? 22.775 -4.085 -28.418 1.00 69.56 154 GLY A CA 1
ATOM 1108 C C . GLY A 1 154 ? 23.514 -3.013 -29.221 1.00 69.56 154 GLY A C 1
ATOM 1109 O O . GLY A 1 154 ? 24.294 -3.351 -30.104 1.00 69.56 154 GLY A O 1
ATOM 1110 N N . ALA A 1 155 ? 23.284 -1.729 -28.932 1.00 64.31 155 ALA A N 1
ATOM 1111 C CA . ALA A 1 155 ? 24.064 -0.632 -29.503 1.00 64.31 155 ALA A CA 1
ATOM 1112 C C . ALA A 1 155 ? 25.410 -0.423 -28.785 1.00 64.31 155 ALA A C 1
ATOM 1114 O O . ALA A 1 155 ? 26.358 0.044 -29.408 1.00 64.31 155 ALA A O 1
ATOM 1115 N N . ASN A 1 156 ? 25.491 -0.768 -27.494 1.00 64.31 156 ASN A N 1
ATOM 1116 C CA . ASN A 1 156 ? 26.655 -0.488 -26.646 1.00 64.31 156 ASN A CA 1
ATOM 1117 C C . ASN A 1 156 ? 27.313 -1.753 -26.073 1.00 64.31 156 ASN A C 1
ATOM 1119 O O . ASN A 1 156 ? 28.451 -1.677 -25.620 1.00 64.31 156 ASN A O 1
ATOM 1123 N N . LEU A 1 157 ? 26.625 -2.900 -26.091 1.00 63.00 157 LEU A N 1
ATOM 1124 C CA . LEU A 1 157 ? 27.084 -4.163 -25.511 1.00 63.00 157 LEU A CA 1
ATOM 1125 C C . LEU A 1 157 ? 26.904 -5.306 -26.520 1.00 63.00 157 LEU A C 1
ATOM 1127 O O . LEU A 1 157 ? 25.853 -5.436 -27.149 1.00 63.00 157 LEU A O 1
ATOM 1131 N N . THR A 1 158 ? 27.932 -6.139 -26.686 1.00 61.09 158 THR A N 1
ATOM 1132 C CA . THR A 1 158 ? 27.865 -7.348 -27.521 1.00 61.09 158 THR A CA 1
ATOM 1133 C C . THR A 1 158 ? 27.042 -8.429 -26.828 1.00 61.09 158 THR A C 1
ATOM 1135 O O . THR A 1 158 ? 27.132 -8.574 -25.609 1.00 61.09 158 THR A O 1
ATOM 1138 N N . ALA A 1 159 ? 26.277 -9.209 -27.596 1.00 59.16 159 ALA A N 1
ATOM 1139 C CA . ALA A 1 159 ? 25.579 -10.379 -27.070 1.00 59.16 159 ALA A CA 1
ATOM 1140 C C . ALA A 1 159 ? 26.595 -11.398 -26.530 1.00 59.16 159 ALA A C 1
ATOM 1142 O O . ALA A 1 159 ? 27.547 -11.740 -27.235 1.00 59.16 159 ALA A O 1
ATOM 1143 N N . ASP A 1 160 ? 26.398 -11.858 -25.295 1.00 59.38 160 ASP A N 1
ATOM 1144 C CA . ASP A 1 160 ? 27.184 -12.959 -24.738 1.00 59.38 160 ASP A CA 1
ATOM 1145 C C . ASP A 1 160 ? 26.693 -14.270 -25.372 1.00 59.38 160 ASP A C 1
ATOM 1147 O O . ASP A 1 160 ? 25.485 -14.516 -25.441 1.00 59.38 160 ASP A O 1
ATOM 1151 N N . GLY A 1 161 ? 27.636 -15.039 -25.926 1.00 46.84 161 GLY A N 1
ATOM 1152 C CA . GLY A 1 161 ? 27.395 -16.302 -26.635 1.00 46.84 161 GLY A CA 1
ATOM 1153 C C . GLY A 1 161 ? 27.335 -17.517 -25.724 1.00 46.84 161 GLY A C 1
ATOM 1154 O O . GLY A 1 161 ? 27.969 -17.482 -24.646 1.00 46.84 161 GLY A O 1
#

pLDDT: mean 87.58, std 10.96, range [46.84, 96.69]

Secondary structure (DSSP, 8-state):
-BTT---EEEEE-S---TT-S-EEEEEEETTT--EEEEE-EEEETTEEEEEPPP--S-S-EEEEEEEETTEEEPP-SSS----EEE-B-EEEEEESSSPPPPTT---EEEEEEES--TTS-EEEEEEETTTEEEEEEEEEEETTEEEEEPP--TTTSPPP-

Sequence (161 aa):
AYARGGIDLTVSGQDFEVAAGDYTCRFTGEVTGDAATTAGTVRDADTLLCPAPVWAFPGQGAALEVLKASDRIFYVEEQTRNLTFPILAGWDWLSPAADPAPASGGAALAFAGFGLDPAAQYLCVFTRGPLENASSPGTAPSSTELGCGAPAWGANLTADG

Radius of gyration: 21.67 Å; chains: 1; bounding box: 50×30×58 Å

Organism: NCBI:txid464990

Foldseek 3Di:
DELQWDDKDKDFDAQDDAPQFQKKKWKAFPPPRDIDIDTWHDPDRGIIIGTGDNHFAAWGKIAIWIAGNNHTDDDDDPDPDRPIDTHD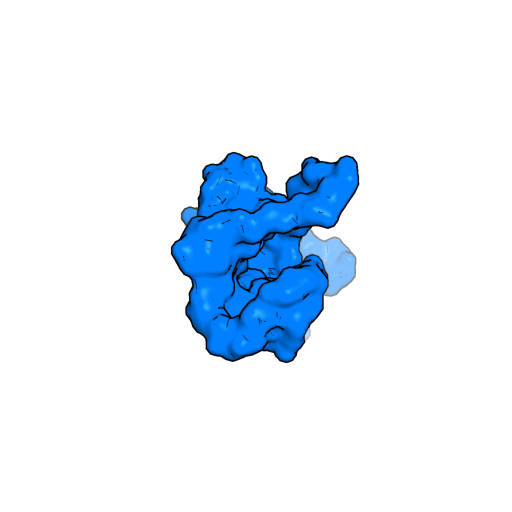KDWDDKVVRDDDADLQKFDKIKTFIANDDQPDWDKDWDDDPDPDIDIFTWGDPGRTMIMTIGHNRVVPDPDDD